Protein AF-A0A450VXL6-F1 (afdb_monomer_lite)

Organism: NCBI:txid2126335

Foldseek 3Di:
DDDPPDPQDWDALPDDVVVVVDAWDKWKKFFQWFDQDKDAQQQFDFDPDFKDKDAQQAKAWEKEWEADPVGITGRRIIATGHMIGTRHITMDGFQKFKFFPRDTPFTFRGWGCPPPPNYIYGYGYDNDDGGNVRVVNDGGGMMMIHHDDD

Secondary structure (DSSP, 8-state):
---------EEP----TTGGG-----EEEEEEEE---EETT----B-S-SEEEE-TT-EEEEEEEEE-TTS-EEEEEEEEEEEEEESS-EEEETTPEEEETTEEEEEEEEEE-TTTTT--EEEEEESS---TGGGTPPTT-EEEEEPPP-

Sequence (150 aa):
MASEICPEKQYSLANTNYIATMTFARIDARFVAVMAHETPGRGMIPSPYHTRCIQAGEIHELAYVKGNTDGTVNLNDVWYLGFVEFLQGGVLAKGTRLGFQGRTMGTLVAFDETHAPNHLNILISTLEPKTGRKLDINIGALCTFFYPSN

Structure (mmCIF, N/CA/C/O backbone):
data_AF-A0A450VXL6-F1
#
_ent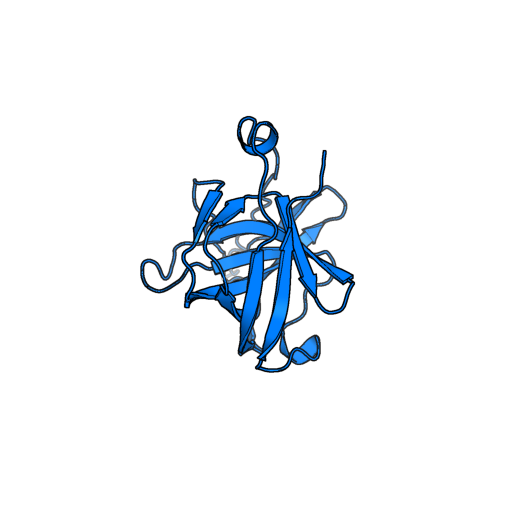ry.id   AF-A0A450VXL6-F1
#
loop_
_atom_site.group_PDB
_atom_site.id
_atom_site.type_symbol
_atom_site.label_atom_id
_atom_site.label_alt_id
_atom_site.label_comp_id
_atom_site.label_asym_id
_atom_site.label_entity_id
_atom_site.label_seq_id
_atom_site.pdbx_PDB_ins_code
_atom_site.Cartn_x
_atom_site.Cartn_y
_atom_site.Cartn_z
_atom_site.occupancy
_atom_site.B_iso_or_equiv
_atom_site.auth_seq_id
_atom_site.auth_comp_id
_atom_site.auth_asym_id
_atom_site.auth_atom_id
_atom_site.pdbx_PDB_model_num
ATOM 1 N N . MET A 1 1 ? 18.504 -6.729 -33.355 1.00 39.78 1 MET A N 1
ATOM 2 C CA . MET A 1 1 ? 17.573 -5.593 -33.211 1.00 39.78 1 MET A CA 1
ATOM 3 C C . MET A 1 1 ? 17.503 -5.270 -31.736 1.00 39.78 1 MET A C 1
ATOM 5 O O . MET A 1 1 ? 17.202 -6.165 -30.958 1.00 39.78 1 MET A O 1
ATOM 9 N N . ALA A 1 2 ? 17.947 -4.073 -31.359 1.00 35.50 2 ALA A N 1
ATOM 10 C CA . ALA A 1 2 ? 18.006 -3.638 -29.971 1.00 35.50 2 ALA A CA 1
ATOM 11 C C . ALA A 1 2 ? 16.580 -3.487 -29.426 1.00 35.50 2 ALA A C 1
ATOM 13 O O . ALA A 1 2 ? 15.744 -2.857 -30.066 1.00 35.50 2 ALA A O 1
ATOM 14 N N . SER A 1 3 ? 16.309 -4.106 -28.279 1.00 38.44 3 SER A N 1
ATOM 15 C CA . SER A 1 3 ? 15.091 -3.892 -27.504 1.00 38.44 3 SER A CA 1
ATOM 16 C C . SER A 1 3 ? 15.035 -2.428 -27.080 1.00 38.44 3 SER A C 1
ATOM 18 O O . SER A 1 3 ? 15.926 -1.967 -26.363 1.00 38.44 3 SER A O 1
ATOM 20 N N . GLU A 1 4 ? 14.015 -1.700 -27.527 1.00 37.75 4 GLU A N 1
ATOM 21 C CA . GLU A 1 4 ? 13.706 -0.366 -27.024 1.00 37.75 4 GLU A CA 1
ATOM 22 C C . GLU A 1 4 ? 13.452 -0.464 -25.517 1.00 37.75 4 GLU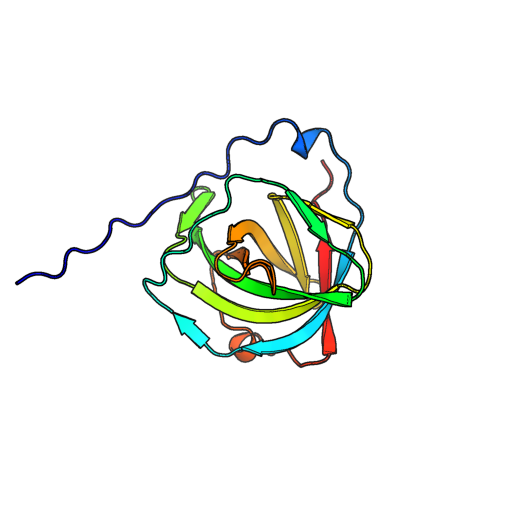 A C 1
ATOM 24 O O . GLU A 1 4 ? 12.443 -1.000 -25.059 1.00 37.75 4 GLU A O 1
ATOM 29 N N . ILE A 1 5 ? 14.422 0.005 -24.735 1.00 39.81 5 ILE A N 1
ATOM 30 C CA . ILE A 1 5 ? 14.276 0.201 -23.299 1.00 39.81 5 ILE A CA 1
ATOM 31 C C . ILE A 1 5 ? 13.228 1.302 -23.146 1.00 39.81 5 ILE A C 1
ATOM 33 O O . ILE A 1 5 ? 13.474 2.454 -23.504 1.00 39.81 5 ILE A O 1
ATOM 37 N N . CYS A 1 6 ? 12.038 0.935 -22.669 1.00 38.66 6 CYS A N 1
ATOM 38 C CA . CYS A 1 6 ? 10.996 1.898 -22.341 1.00 38.66 6 CYS A CA 1
ATOM 39 C C . CYS A 1 6 ? 11.576 2.866 -21.290 1.00 38.66 6 CYS A C 1
ATOM 41 O O . CYS A 1 6 ? 12.062 2.386 -20.262 1.00 38.66 6 CYS A O 1
ATOM 43 N N . PRO A 1 7 ? 11.604 4.189 -21.534 1.00 45.28 7 PRO A N 1
ATOM 44 C CA . PRO A 1 7 ? 12.196 5.130 -20.592 1.00 45.28 7 PRO A CA 1
ATOM 45 C C . PRO A 1 7 ? 11.499 5.002 -19.234 1.00 45.28 7 PRO A C 1
ATOM 47 O O . PRO A 1 7 ? 10.269 4.935 -19.174 1.00 45.28 7 PRO A O 1
ATOM 50 N N . GLU A 1 8 ? 12.283 4.938 -18.151 1.00 48.75 8 GLU A N 1
ATOM 51 C CA . GLU A 1 8 ? 11.759 4.871 -16.786 1.00 48.75 8 GLU A CA 1
ATOM 52 C C . GLU A 1 8 ? 10.770 6.023 -16.563 1.00 48.75 8 GLU A C 1
ATOM 54 O O . GLU A 1 8 ? 11.144 7.196 -16.528 1.00 48.75 8 GLU A O 1
ATOM 59 N N . LYS A 1 9 ? 9.479 5.699 -16.440 1.00 50.97 9 LYS A N 1
ATOM 60 C CA . LYS A 1 9 ? 8.450 6.694 -16.136 1.00 50.97 9 LYS A CA 1
ATOM 61 C C . LYS A 1 9 ? 8.626 7.142 -14.686 1.00 50.97 9 LYS A C 1
ATOM 63 O O . LYS A 1 9 ? 8.193 6.448 -13.767 1.00 50.97 9 LYS A O 1
ATOM 68 N N . GLN A 1 10 ? 9.258 8.296 -14.494 1.00 54.81 10 GLN A N 1
ATOM 69 C CA . GLN A 1 10 ? 9.337 8.977 -13.204 1.00 54.81 10 GLN A CA 1
ATOM 70 C C . GLN A 1 10 ? 8.016 9.700 -12.924 1.00 54.81 10 GLN A C 1
ATOM 72 O O . GLN A 1 10 ? 7.593 10.568 -13.688 1.00 54.81 10 GLN A O 1
ATOM 77 N N . TYR A 1 11 ? 7.345 9.331 -11.832 1.00 57.66 11 TYR A N 1
ATOM 78 C CA . TYR A 1 11 ? 6.095 9.960 -11.407 1.00 57.66 11 TYR A CA 1
ATOM 79 C C . TYR A 1 11 ? 6.357 10.970 -10.284 1.00 57.66 11 TYR A C 1
ATOM 81 O O . TYR A 1 11 ? 6.968 10.630 -9.269 1.00 57.66 11 TYR A O 1
ATOM 89 N N . SER A 1 12 ? 5.892 12.210 -10.464 1.00 54.31 12 SER A N 1
ATOM 90 C CA . SER A 1 12 ? 5.946 13.252 -9.433 1.00 54.31 12 SER A CA 1
ATOM 91 C C . SER A 1 12 ? 4.750 13.136 -8.488 1.00 54.31 12 SER A C 1
ATOM 93 O O . SER A 1 12 ? 3.607 13.005 -8.924 1.00 54.31 12 SER A O 1
ATOM 95 N N . LEU A 1 13 ? 5.007 13.230 -7.183 1.00 55.56 13 LEU A N 1
ATOM 96 C CA . LEU A 1 13 ? 3.975 13.266 -6.139 1.00 55.56 13 LEU A CA 1
ATOM 97 C C . LEU A 1 13 ? 3.291 14.645 -6.024 1.00 55.56 13 LEU A C 1
ATOM 99 O O . LEU A 1 13 ? 2.308 14.792 -5.294 1.00 55.56 13 LEU A O 1
ATOM 103 N N . ALA A 1 14 ? 3.802 15.663 -6.723 1.00 50.88 14 ALA A N 1
ATOM 104 C CA . ALA A 1 14 ? 3.381 17.050 -6.571 1.00 50.88 14 ALA A CA 1
ATOM 105 C C . ALA A 1 14 ? 2.146 17.381 -7.425 1.00 50.88 14 ALA A C 1
ATOM 107 O O . ALA A 1 14 ? 2.262 17.700 -8.605 1.00 50.88 14 ALA A O 1
ATOM 108 N N . ASN A 1 15 ? 0.966 17.283 -6.805 1.00 55.69 15 ASN A N 1
ATOM 109 C CA . ASN A 1 15 ? -0.154 18.239 -6.875 1.00 55.69 15 ASN A CA 1
ATOM 110 C C . ASN A 1 15 ? -1.448 17.541 -6.456 1.00 55.69 15 ASN A C 1
ATOM 112 O O . ASN A 1 15 ? -2.129 16.926 -7.273 1.00 55.69 15 ASN A O 1
ATOM 116 N N . THR A 1 16 ? -1.818 17.673 -5.180 1.00 60.12 16 THR A N 1
ATOM 117 C CA . THR A 1 16 ? -3.190 17.371 -4.759 1.00 60.12 16 THR A CA 1
ATOM 118 C C . THR A 1 16 ? -3.647 18.330 -3.661 1.00 60.12 16 THR A C 1
ATOM 120 O O . THR A 1 16 ? -3.808 17.947 -2.506 1.00 60.12 16 THR A O 1
ATOM 123 N N . ASN A 1 17 ? -3.844 19.604 -4.020 1.00 69.88 17 ASN A N 1
ATOM 124 C CA . ASN A 1 17 ? -4.176 20.677 -3.068 1.00 69.88 17 ASN A CA 1
ATOM 125 C C . ASN A 1 17 ? -5.405 20.376 -2.192 1.00 69.88 17 ASN A C 1
ATOM 127 O O . ASN A 1 17 ? -5.482 20.879 -1.078 1.00 69.88 17 ASN A O 1
ATOM 131 N N . TYR A 1 18 ? -6.335 19.531 -2.653 1.00 83.94 18 TYR A N 1
ATOM 132 C CA . TYR A 1 18 ? -7.509 19.155 -1.862 1.00 83.94 18 TYR A CA 1
ATOM 133 C C . TYR A 1 18 ? -7.247 18.039 -0.839 1.00 83.94 18 TYR A C 1
ATOM 135 O O . TYR A 1 18 ? -7.964 17.959 0.150 1.00 83.94 18 TYR A O 1
ATOM 143 N N . ILE A 1 19 ? -6.236 17.176 -1.019 1.00 90.19 19 ILE A N 1
ATOM 144 C CA . ILE A 1 19 ? -5.931 16.139 -0.013 1.00 90.19 19 ILE A CA 1
ATOM 145 C C . ILE A 1 19 ? -5.457 16.804 1.283 1.00 90.19 19 ILE A C 1
ATOM 147 O O . ILE A 1 19 ? -5.848 16.383 2.366 1.00 90.19 19 ILE A O 1
ATOM 151 N N . ALA A 1 20 ? -4.678 17.885 1.177 1.00 86.44 20 ALA A N 1
ATOM 152 C CA . ALA A 1 20 ? -4.190 18.642 2.329 1.00 86.44 20 ALA A CA 1
ATOM 153 C C . ALA A 1 20 ? -5.313 19.298 3.158 1.00 86.44 20 ALA A C 1
ATOM 155 O O . ALA A 1 20 ? -5.089 19.644 4.315 1.00 86.44 20 ALA A O 1
ATOM 156 N N . THR A 1 21 ? -6.514 19.459 2.587 1.00 89.12 21 THR A N 1
ATOM 157 C CA . THR A 1 21 ? -7.695 19.996 3.281 1.00 89.12 21 THR A CA 1
ATOM 158 C C . THR A 1 21 ? -8.588 18.903 3.877 1.00 89.12 21 THR A C 1
ATOM 160 O O . THR A 1 21 ? -9.679 19.204 4.356 1.00 89.12 21 THR A O 1
ATOM 163 N N . MET A 1 22 ? -8.177 17.633 3.813 1.00 91.00 22 MET A N 1
ATOM 164 C CA . MET A 1 22 ? -8.934 16.488 4.317 1.00 91.00 22 MET A CA 1
ATOM 165 C C . MET A 1 22 ? -8.271 15.893 5.559 1.00 91.00 22 MET A C 1
ATOM 167 O O . MET A 1 22 ? -7.049 15.835 5.669 1.00 91.00 22 MET A O 1
ATOM 171 N N . THR A 1 23 ? -9.098 15.366 6.460 1.00 91.94 23 THR A N 1
ATOM 172 C CA . THR A 1 23 ? -8.653 14.513 7.566 1.00 91.94 23 THR A CA 1
ATOM 173 C C . THR A 1 23 ? -9.091 13.086 7.281 1.00 91.94 23 THR A C 1
ATOM 175 O O . THR A 1 23 ? -10.242 12.848 6.912 1.00 91.94 23 THR A O 1
ATOM 178 N N . PHE A 1 24 ? -8.184 12.132 7.466 1.00 94.94 24 PHE A N 1
ATOM 179 C CA . PHE A 1 24 ? -8.431 10.723 7.176 1.00 94.94 24 PHE A CA 1
ATOM 180 C C . PHE A 1 24 ? -8.459 9.912 8.465 1.00 94.94 24 PHE A C 1
ATOM 182 O O . PHE A 1 24 ? -7.599 10.072 9.334 1.00 94.94 24 PHE A O 1
ATOM 189 N N . ALA A 1 25 ? -9.431 9.010 8.576 1.00 95.56 25 ALA A N 1
ATOM 190 C CA . ALA A 1 25 ? -9.412 8.001 9.621 1.00 95.56 25 ALA A CA 1
ATOM 191 C C . ALA A 1 25 ? -8.256 7.017 9.385 1.00 95.56 25 ALA A C 1
ATOM 193 O O . ALA A 1 25 ? -7.881 6.725 8.247 1.00 95.56 25 ALA A O 1
ATOM 194 N N . ARG A 1 26 ? -7.719 6.467 10.475 1.00 97.31 26 ARG A N 1
ATOM 195 C CA . ARG A 1 26 ? -6.890 5.260 10.419 1.00 97.31 26 ARG A CA 1
ATOM 196 C C . ARG A 1 26 ? -7.759 4.102 9.914 1.00 97.31 26 ARG A C 1
ATOM 198 O O . ARG A 1 26 ? -8.917 4.008 10.311 1.00 97.31 26 ARG A O 1
ATOM 205 N N . ILE A 1 27 ? -7.216 3.249 9.048 1.00 98.31 27 ILE A N 1
ATOM 206 C CA . ILE A 1 27 ? -7.930 2.121 8.433 1.00 98.31 27 ILE A CA 1
ATOM 207 C C . ILE A 1 27 ? -7.120 0.847 8.648 1.00 98.31 27 ILE A C 1
ATOM 209 O O . ILE A 1 27 ? -6.002 0.737 8.146 1.00 98.31 27 ILE A O 1
ATOM 213 N N . ASP A 1 28 ? -7.690 -0.121 9.359 1.00 98.56 28 ASP A N 1
ATOM 214 C CA . ASP A 1 28 ? -7.072 -1.430 9.545 1.00 98.56 28 ASP A CA 1
ATOM 215 C C . ASP A 1 28 ? -7.475 -2.410 8.437 1.00 98.56 28 ASP A C 1
ATOM 217 O O . ASP A 1 28 ? -8.600 -2.402 7.928 1.00 98.56 28 ASP A O 1
ATOM 221 N N . ALA A 1 29 ? -6.525 -3.259 8.060 1.00 98.81 29 ALA A N 1
ATOM 222 C CA . ALA A 1 29 ? -6.686 -4.290 7.051 1.00 98.81 29 ALA A CA 1
ATOM 223 C C . ALA A 1 29 ? -5.916 -5.555 7.451 1.00 98.81 29 ALA A C 1
ATOM 225 O O . ALA A 1 29 ? -5.068 -5.548 8.350 1.00 98.81 29 ALA A O 1
ATOM 226 N N . ARG A 1 30 ? -6.212 -6.664 6.777 1.00 98.81 30 ARG A N 1
ATOM 227 C CA . ARG A 1 30 ? -5.602 -7.966 7.048 1.00 98.81 30 ARG A CA 1
ATOM 228 C C . ARG A 1 30 ? -5.166 -8.636 5.760 1.00 98.81 30 ARG A C 1
ATOM 230 O O . ARG A 1 30 ? -5.957 -8.733 4.829 1.00 98.81 30 ARG A O 1
ATOM 237 N N . PHE A 1 31 ? -3.948 -9.169 5.724 1.00 98.81 31 PHE A N 1
ATOM 238 C CA . PHE A 1 31 ? -3.486 -9.966 4.587 1.00 98.81 31 PHE A CA 1
ATOM 239 C C . PHE A 1 31 ? -4.317 -11.247 4.438 1.00 98.81 31 PHE A C 1
ATOM 241 O O . PHE A 1 31 ? -4.347 -12.082 5.341 1.00 98.81 31 PHE A O 1
ATOM 248 N N . VAL A 1 32 ? -4.964 -11.414 3.286 1.00 98.81 32 VAL A N 1
ATOM 249 C CA . VAL A 1 32 ? -5.737 -12.612 2.905 1.00 98.81 32 VAL A CA 1
ATOM 250 C C . VAL A 1 32 ? -5.007 -13.471 1.873 1.00 98.81 32 VAL A C 1
ATOM 252 O O . VAL A 1 32 ? -5.282 -14.660 1.748 1.00 98.81 32 VAL A O 1
ATOM 255 N N . ALA A 1 33 ? -4.008 -12.901 1.200 1.00 98.75 33 ALA A N 1
ATOM 256 C CA . ALA A 1 33 ? -3.014 -13.631 0.427 1.00 98.75 33 ALA A CA 1
ATOM 257 C C . ALA A 1 33 ? -1.658 -12.934 0.562 1.00 98.75 33 ALA A C 1
ATOM 259 O O . ALA A 1 33 ? -1.601 -11.711 0.672 1.00 98.75 33 ALA A O 1
ATOM 260 N N . VAL A 1 34 ? -0.568 -13.700 0.526 1.00 98.69 34 VAL A N 1
ATOM 261 C CA . VAL A 1 34 ? 0.803 -13.172 0.546 1.00 98.69 34 VAL A CA 1
ATOM 262 C C . VAL A 1 34 ? 1.524 -13.641 -0.705 1.00 98.69 34 VAL A C 1
ATOM 264 O O . VAL A 1 34 ? 1.484 -14.823 -1.046 1.00 98.69 34 VAL A O 1
ATOM 267 N N . MET A 1 35 ? 2.190 -12.717 -1.390 1.00 98.50 35 MET A N 1
ATOM 268 C CA . MET A 1 35 ? 2.823 -12.979 -2.677 1.00 98.50 35 MET A CA 1
ATOM 269 C C . MET A 1 35 ? 4.348 -12.969 -2.573 1.00 98.50 35 MET A C 1
ATOM 271 O O . MET A 1 35 ? 4.957 -12.307 -1.732 1.00 98.50 35 MET A O 1
ATOM 275 N N . ALA A 1 36 ? 4.975 -13.751 -3.449 1.00 97.06 36 ALA A N 1
ATOM 276 C CA . ALA A 1 36 ? 6.427 -13.833 -3.606 1.00 97.06 36 ALA A CA 1
ATOM 277 C C . ALA A 1 36 ? 6.879 -13.390 -5.008 1.00 97.06 36 ALA A C 1
ATOM 279 O O . ALA A 1 36 ? 8.028 -13.618 -5.378 1.00 97.06 36 ALA A O 1
ATOM 280 N N . HIS A 1 37 ? 5.970 -12.795 -5.783 1.00 95.38 37 HIS A N 1
ATOM 281 C CA . HIS A 1 37 ? 6.188 -12.431 -7.175 1.00 95.38 37 HIS A CA 1
ATOM 282 C C . HIS A 1 37 ? 6.735 -11.006 -7.298 1.00 95.38 37 HIS A C 1
ATOM 284 O O . HIS A 1 37 ? 6.331 -10.108 -6.559 1.00 95.38 37 HIS A O 1
ATOM 290 N N . GLU A 1 38 ? 7.637 -10.806 -8.249 1.00 96.44 38 GLU A N 1
ATOM 291 C CA . GLU A 1 38 ? 8.105 -9.503 -8.709 1.00 96.44 38 GLU A CA 1
ATOM 292 C C . GLU A 1 38 ? 8.064 -9.508 -10.239 1.00 96.44 38 GLU A C 1
ATOM 294 O O . GLU A 1 38 ? 8.312 -10.539 -10.868 1.00 96.44 38 GLU A O 1
ATOM 299 N N . THR A 1 39 ? 7.705 -8.376 -10.833 1.00 95.88 39 THR A N 1
ATOM 300 C CA . THR A 1 39 ? 7.586 -8.230 -12.285 1.00 95.88 39 THR A CA 1
ATOM 301 C C . THR A 1 39 ? 8.339 -6.976 -12.719 1.00 95.88 39 THR A C 1
ATOM 303 O O . THR A 1 39 ? 7.780 -5.876 -12.675 1.00 95.88 39 THR A O 1
ATOM 306 N N . PRO A 1 40 ? 9.610 -7.116 -13.127 1.00 94.69 40 PRO A N 1
ATOM 307 C CA . PRO A 1 40 ? 10.331 -6.038 -13.788 1.00 94.69 40 PRO A CA 1
ATOM 308 C C . PRO A 1 40 ? 9.625 -5.641 -15.091 1.00 94.69 40 PRO A C 1
ATOM 310 O O . PRO A 1 40 ? 9.105 -6.505 -15.799 1.00 94.69 40 PRO A O 1
ATOM 313 N N . GLY A 1 41 ? 9.591 -4.351 -15.416 1.00 92.31 41 GLY A N 1
ATOM 314 C CA . GLY A 1 41 ? 8.984 -3.855 -16.655 1.00 92.31 41 GLY A CA 1
ATOM 315 C C . GLY A 1 41 ? 7.463 -4.024 -16.755 1.00 92.31 41 GLY A C 1
ATOM 316 O O . GLY A 1 41 ? 6.917 -3.961 -17.855 1.00 92.31 41 GLY A O 1
ATOM 317 N N . ARG A 1 42 ? 6.763 -4.251 -15.634 1.00 92.00 42 ARG A N 1
ATOM 318 C CA . ARG A 1 42 ? 5.296 -4.375 -15.594 1.00 92.00 42 ARG A CA 1
ATOM 319 C C . ARG A 1 42 ? 4.589 -3.119 -16.095 1.00 92.00 42 ARG A C 1
ATOM 321 O O . ARG A 1 42 ? 3.500 -3.244 -16.659 1.00 92.00 42 ARG A O 1
ATOM 328 N N . GLY A 1 43 ? 5.171 -1.944 -15.856 1.00 91.12 43 GLY A N 1
ATOM 329 C CA . GLY A 1 43 ? 4.652 -0.664 -16.332 1.00 91.12 43 GLY A CA 1
ATOM 330 C C . GLY A 1 43 ? 3.268 -0.341 -15.772 1.00 91.12 43 GLY A C 1
ATOM 331 O O . GLY A 1 43 ? 2.294 -0.334 -16.525 1.00 91.12 43 GLY A O 1
ATOM 332 N N . MET A 1 44 ? 3.168 -0.075 -14.466 1.00 92.81 44 MET A N 1
ATOM 333 C CA . MET A 1 44 ? 1.896 0.303 -13.840 1.00 92.81 44 MET A CA 1
ATOM 334 C C . MET A 1 44 ? 1.344 1.602 -14.435 1.00 92.81 44 MET A C 1
ATOM 336 O O . MET A 1 44 ? 2.096 2.544 -14.712 1.00 92.81 44 MET A O 1
ATOM 340 N N . ILE A 1 45 ? 0.021 1.662 -14.615 1.00 93.38 45 ILE A N 1
ATOM 341 C CA . ILE A 1 45 ? -0.667 2.819 -15.187 1.00 93.38 45 ILE A CA 1
ATOM 342 C C . ILE A 1 45 ? -1.405 3.526 -14.047 1.00 93.38 45 ILE A C 1
ATOM 344 O O . ILE A 1 45 ? -2.480 3.086 -13.634 1.00 93.38 45 ILE A O 1
ATOM 348 N N . PRO A 1 46 ? -0.843 4.619 -13.501 1.00 93.69 46 PRO A N 1
ATOM 349 C CA . PRO A 1 46 ? -1.463 5.296 -12.379 1.00 93.69 46 PRO A CA 1
ATOM 350 C C . PRO A 1 46 ? -2.807 5.885 -12.806 1.00 93.69 46 PRO A C 1
ATOM 352 O O . PRO A 1 46 ? -2.902 6.646 -13.770 1.00 93.69 46 PRO A O 1
ATOM 355 N N . SER A 1 47 ? -3.836 5.561 -12.037 1.00 93.62 47 SER A N 1
ATOM 356 C CA . SER A 1 47 ? -5.155 6.166 -12.115 1.00 93.62 47 SER A CA 1
ATOM 357 C C . SER A 1 47 ? -5.063 7.700 -12.039 1.00 93.62 47 SER A C 1
ATOM 359 O O . SER A 1 47 ? -4.247 8.230 -11.268 1.00 93.62 47 SER A O 1
ATOM 361 N N . PRO A 1 48 ? -5.914 8.442 -12.780 1.00 90.75 48 PRO A N 1
ATOM 362 C CA . PRO A 1 48 ? -5.932 9.907 -12.733 1.00 90.75 48 PRO A CA 1
ATOM 363 C C . PRO A 1 48 ? -6.424 10.454 -11.388 1.00 90.75 48 PRO A C 1
ATOM 365 O O . PRO A 1 48 ? -6.270 11.635 -11.088 1.00 90.75 48 PRO A O 1
ATOM 368 N N . TYR A 1 49 ? -7.031 9.608 -10.566 1.00 91.31 49 TYR A N 1
ATOM 369 C CA . TYR A 1 49 ? -7.618 10.004 -9.303 1.00 91.31 49 TYR A CA 1
ATOM 370 C C . TYR A 1 49 ? -6.634 9.807 -8.140 1.00 91.31 49 TYR A C 1
ATOM 372 O O . TYR A 1 49 ? -5.831 8.873 -8.111 1.00 91.31 49 TYR A O 1
ATOM 380 N N . HIS A 1 50 ? -6.720 10.684 -7.141 1.00 93.38 50 HIS A N 1
ATOM 381 C CA . HIS A 1 50 ? -5.774 10.709 -6.021 1.00 93.38 50 HIS A CA 1
ATOM 382 C C . HIS A 1 50 ? -6.339 10.118 -4.724 1.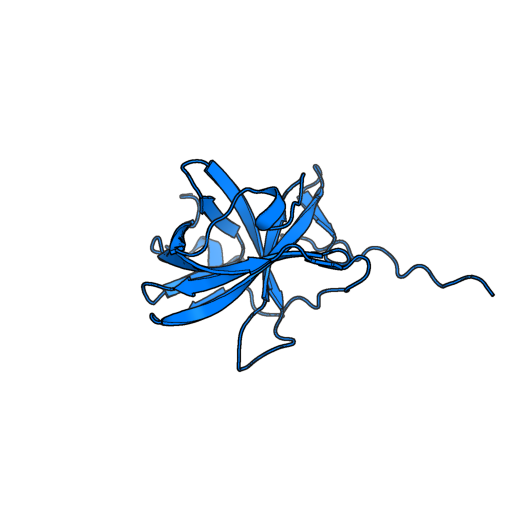00 93.38 50 HIS A C 1
ATOM 384 O O . HIS A 1 50 ? -5.589 9.928 -3.767 1.00 93.38 50 HIS A O 1
ATOM 390 N N . THR A 1 51 ? -7.635 9.807 -4.697 1.00 95.50 51 THR A N 1
ATOM 391 C CA . THR A 1 51 ? -8.319 9.171 -3.570 1.00 95.50 51 THR A CA 1
ATOM 392 C C . THR A 1 51 ? -9.221 8.036 -4.040 1.00 95.50 51 THR A C 1
ATOM 394 O O . THR A 1 51 ? -9.699 8.034 -5.178 1.00 95.50 51 THR A O 1
ATOM 397 N N . ARG A 1 52 ? -9.467 7.061 -3.164 1.00 97.12 52 ARG A N 1
ATOM 398 C CA . ARG A 1 52 ? -10.412 5.960 -3.376 1.00 97.12 52 ARG A CA 1
ATOM 399 C C . ARG A 1 52 ? -11.193 5.695 -2.104 1.00 97.12 52 ARG A C 1
ATOM 401 O O . ARG A 1 52 ? -10.592 5.551 -1.041 1.00 97.12 52 ARG A O 1
ATOM 408 N N . CYS A 1 53 ? -12.515 5.629 -2.223 1.00 97.38 53 CYS A N 1
ATOM 409 C CA . CYS A 1 53 ? -13.325 5.021 -1.179 1.00 97.38 53 CYS A CA 1
ATOM 410 C C . CYS A 1 53 ? -13.053 3.518 -1.162 1.00 97.38 53 CYS A C 1
ATOM 412 O O . CYS A 1 53 ? -12.861 2.920 -2.218 1.00 97.38 53 CYS A O 1
ATOM 414 N N . ILE A 1 54 ? -13.064 2.953 0.034 1.00 97.25 54 ILE A N 1
ATOM 415 C CA . ILE A 1 54 ? -13.045 1.516 0.277 1.00 97.25 54 ILE A CA 1
ATOM 416 C C . ILE A 1 54 ? -14.220 1.158 1.188 1.00 97.25 54 ILE A C 1
ATOM 418 O O . ILE A 1 54 ? -14.635 1.963 2.034 1.00 97.25 54 ILE A O 1
ATOM 422 N N . GLN A 1 55 ? -14.746 -0.048 1.040 1.00 98.00 55 GLN A N 1
ATOM 423 C CA . GLN A 1 55 ? -15.761 -0.614 1.922 1.00 98.00 55 GLN A CA 1
ATOM 424 C C . GLN A 1 55 ? -15.149 -1.665 2.851 1.00 98.00 55 GLN A C 1
ATOM 426 O O . GLN A 1 55 ? -14.125 -2.279 2.552 1.00 98.00 55 GLN A O 1
ATOM 431 N N . ALA A 1 56 ? -15.793 -1.890 3.997 1.00 98.25 56 ALA A N 1
ATOM 432 C CA . ALA A 1 56 ? -15.441 -3.022 4.845 1.00 98.25 56 ALA A CA 1
ATOM 433 C C . ALA A 1 56 ? -15.697 -4.333 4.082 1.00 98.25 56 ALA A C 1
ATOM 435 O O . ALA A 1 56 ? -16.759 -4.500 3.483 1.00 98.25 56 ALA A O 1
ATOM 436 N N . GLY A 1 57 ? -14.734 -5.250 4.116 1.00 98.44 57 GLY A N 1
ATOM 437 C CA . GLY A 1 57 ? -14.766 -6.525 3.402 1.00 98.44 57 GLY A CA 1
ATOM 438 C C . GLY A 1 57 ? -14.251 -6.472 1.959 1.00 98.44 57 GLY A C 1
ATOM 439 O O . GLY A 1 57 ? -14.086 -7.529 1.353 1.00 98.44 57 GLY A O 1
ATOM 440 N N . GLU A 1 58 ? -13.959 -5.291 1.396 1.00 98.38 58 GLU A N 1
ATOM 441 C CA . GLU A 1 58 ? -13.304 -5.210 0.085 1.00 98.38 58 GLU A CA 1
ATOM 442 C C . GLU A 1 58 ? -11.870 -5.740 0.157 1.00 98.38 58 GLU A C 1
ATOM 444 O O . GLU A 1 58 ? -11.148 -5.515 1.135 1.00 98.38 58 GLU A O 1
ATOM 449 N N . ILE A 1 59 ? -11.457 -6.438 -0.904 1.00 98.81 59 ILE A N 1
ATOM 450 C CA . ILE A 1 59 ? -10.127 -7.030 -1.032 1.00 98.81 59 ILE A CA 1
ATOM 451 C C . ILE A 1 59 ? -9.369 -6.321 -2.153 1.00 98.81 59 ILE A C 1
ATOM 453 O O . ILE A 1 59 ? -9.836 -6.266 -3.292 1.00 98.81 59 ILE A O 1
ATOM 457 N N . HIS A 1 60 ? -8.180 -5.802 -1.847 1.00 98.81 60 HIS A N 1
ATOM 458 C CA . HIS A 1 60 ? -7.316 -5.137 -2.826 1.00 98.81 60 HIS A CA 1
ATOM 459 C C . HIS A 1 60 ? -5.870 -5.620 -2.767 1.00 98.81 60 HIS A C 1
ATOM 461 O O . HIS A 1 60 ? -5.409 -6.143 -1.752 1.00 98.81 60 HIS A O 1
ATOM 467 N N . GLU A 1 61 ? -5.155 -5.445 -3.875 1.00 98.75 61 GLU A N 1
ATOM 468 C CA . GLU A 1 61 ? -3.778 -5.896 -4.041 1.00 98.75 61 GLU A CA 1
ATOM 469 C C . GLU A 1 61 ? -2.807 -4.797 -3.613 1.00 98.75 61 GLU A C 1
ATOM 471 O O . GLU A 1 61 ? -2.893 -3.655 -4.064 1.00 98.75 61 GLU A O 1
ATOM 476 N N . LEU A 1 62 ? -1.871 -5.137 -2.729 1.00 98.75 62 LEU A N 1
ATOM 477 C CA . LEU A 1 62 ? -0.781 -4.261 -2.327 1.00 98.75 62 LEU A CA 1
ATOM 478 C C . LEU A 1 62 ? 0.475 -4.625 -3.102 1.00 98.75 62 LEU A C 1
ATOM 480 O O . LEU A 1 62 ? 0.946 -5.768 -3.066 1.00 98.75 62 LEU A O 1
ATOM 484 N N . ALA A 1 63 ? 1.067 -3.620 -3.733 1.00 98.44 63 ALA A N 1
ATOM 485 C CA . ALA A 1 63 ? 2.297 -3.779 -4.483 1.00 98.44 63 ALA A CA 1
ATOM 486 C C . ALA A 1 63 ? 3.262 -2.637 -4.185 1.00 98.44 63 ALA A C 1
ATOM 488 O O . ALA A 1 63 ? 2.865 -1.476 -4.071 1.00 98.44 63 ALA A O 1
ATOM 489 N N . TYR A 1 64 ? 4.543 -2.968 -4.068 1.00 98.50 64 TYR A N 1
ATOM 490 C CA . TYR A 1 64 ? 5.591 -1.974 -4.020 1.00 98.50 64 TYR A CA 1
ATOM 491 C C . TYR A 1 64 ? 6.029 -1.541 -5.401 1.00 98.50 64 TYR A C 1
ATOM 493 O O . TYR A 1 64 ? 6.152 -2.348 -6.320 1.00 98.50 64 TYR A O 1
ATOM 501 N N . VAL A 1 65 ? 6.374 -0.264 -5.457 1.00 97.62 65 VAL A N 1
ATOM 502 C CA . VAL A 1 65 ? 7.121 0.395 -6.521 1.00 97.62 65 VAL A CA 1
ATOM 503 C C . VAL A 1 65 ? 8.341 1.070 -5.898 1.00 97.62 65 VAL A C 1
ATOM 505 O O . VAL A 1 65 ? 8.330 1.428 -4.714 1.00 97.62 65 VAL A O 1
ATOM 508 N N . LYS A 1 66 ? 9.420 1.217 -6.666 1.00 96.62 66 LYS A N 1
ATOM 509 C CA . LYS A 1 66 ? 10.675 1.743 -6.124 1.00 96.62 66 LYS A CA 1
ATOM 510 C C . LYS A 1 66 ? 10.651 3.270 -6.087 1.00 96.62 66 LYS A C 1
ATOM 512 O O . LYS A 1 66 ? 10.528 3.922 -7.121 1.00 96.62 66 LYS A O 1
ATOM 517 N N . GLY A 1 67 ? 10.788 3.832 -4.892 1.00 93.44 67 GLY A N 1
ATOM 518 C CA . GLY A 1 67 ? 11.046 5.253 -4.691 1.00 93.44 67 GLY A CA 1
ATOM 519 C C . GLY A 1 67 ? 12.531 5.585 -4.819 1.00 93.44 67 GLY A C 1
ATOM 520 O O . GLY A 1 67 ? 13.391 4.732 -4.594 1.00 93.44 67 GLY A O 1
ATOM 521 N N . ASN A 1 68 ? 12.821 6.844 -5.126 1.00 91.25 68 ASN A N 1
ATOM 522 C CA . ASN A 1 68 ? 14.163 7.411 -5.157 1.00 91.25 68 ASN A CA 1
ATOM 523 C C . ASN A 1 68 ? 14.331 8.452 -4.041 1.00 91.25 68 ASN A C 1
ATOM 525 O O . ASN A 1 68 ? 13.361 9.002 -3.516 1.00 91.25 68 ASN A O 1
ATOM 529 N N . THR A 1 69 ? 15.579 8.739 -3.671 1.00 88.12 69 THR A N 1
ATOM 530 C CA . THR A 1 69 ? 15.908 9.717 -2.619 1.00 88.12 69 THR A CA 1
ATOM 531 C C . THR A 1 69 ? 15.550 11.156 -2.992 1.00 88.12 69 THR A C 1
ATOM 533 O O . THR A 1 69 ? 15.404 11.990 -2.103 1.00 88.12 69 THR A O 1
ATOM 536 N N . ASP A 1 70 ? 15.370 11.444 -4.281 1.00 85.69 70 ASP A N 1
ATOM 537 C CA . ASP A 1 70 ? 14.911 12.734 -4.806 1.00 85.69 70 ASP A CA 1
ATOM 538 C C . ASP A 1 70 ? 13.377 12.902 -4.778 1.00 85.69 70 ASP A C 1
ATOM 540 O O . ASP A 1 70 ? 12.854 13.931 -5.202 1.00 85.69 70 ASP A O 1
ATOM 544 N N . GLY A 1 71 ? 12.646 11.900 -4.273 1.00 82.81 71 GLY A N 1
ATOM 545 C CA . GLY A 1 71 ? 11.187 11.908 -4.179 1.00 82.81 71 GLY A CA 1
ATOM 546 C C . GLY A 1 71 ? 10.458 11.432 -5.438 1.00 82.81 71 GLY A C 1
ATOM 547 O O . GLY A 1 71 ? 9.227 11.358 -5.423 1.00 82.81 71 GLY A O 1
ATOM 548 N N . THR A 1 72 ? 11.173 11.074 -6.509 1.00 88.69 72 THR A N 1
ATOM 549 C CA . THR A 1 72 ? 10.571 10.427 -7.682 1.00 88.69 72 THR A CA 1
ATOM 550 C C . THR A 1 72 ? 10.252 8.957 -7.403 1.00 88.69 72 THR A C 1
ATOM 552 O O . THR A 1 72 ? 10.806 8.329 -6.496 1.00 88.69 72 THR A O 1
ATOM 555 N N . VAL A 1 73 ? 9.329 8.391 -8.181 1.00 92.44 73 VAL A N 1
ATOM 556 C CA . VAL A 1 73 ? 8.960 6.972 -8.092 1.00 92.44 73 VAL A CA 1
ATOM 557 C C . VAL A 1 73 ? 9.022 6.326 -9.469 1.00 92.44 73 VAL A C 1
ATOM 559 O O . VAL A 1 73 ? 8.471 6.865 -10.431 1.00 92.44 73 VAL A O 1
ATOM 562 N N . ASN A 1 74 ? 9.657 5.157 -9.542 1.00 92.62 74 ASN A N 1
ATOM 563 C CA . ASN A 1 74 ? 9.652 4.272 -10.700 1.00 92.62 74 ASN A CA 1
ATOM 564 C C . ASN A 1 74 ? 8.444 3.326 -10.600 1.00 92.62 74 ASN A C 1
ATOM 566 O O . ASN A 1 74 ? 8.396 2.459 -9.730 1.00 92.62 74 ASN A O 1
ATOM 570 N N . LEU A 1 75 ? 7.473 3.503 -11.500 1.00 93.88 75 LEU A N 1
ATOM 571 C CA . LEU A 1 75 ? 6.262 2.670 -11.592 1.00 93.88 75 LEU A CA 1
ATOM 572 C C . LEU A 1 75 ? 6.410 1.478 -12.556 1.00 93.88 75 LEU A C 1
ATOM 574 O O . LEU A 1 75 ? 5.434 0.782 -12.842 1.00 93.88 75 LEU A O 1
ATOM 578 N N . ASN A 1 76 ? 7.601 1.269 -13.114 1.00 94.62 76 ASN A N 1
ATOM 579 C CA . ASN A 1 76 ? 7.850 0.233 -14.105 1.00 94.62 76 ASN A CA 1
ATOM 580 C C . ASN A 1 76 ? 8.023 -1.142 -13.457 1.00 94.62 76 ASN A C 1
ATOM 582 O O . ASN A 1 76 ? 7.421 -2.110 -13.916 1.00 94.62 76 ASN A O 1
ATOM 586 N N . ASP A 1 77 ? 8.797 -1.212 -12.376 1.00 96.00 77 ASP A N 1
ATOM 587 C CA . ASP A 1 77 ? 9.077 -2.456 -11.662 1.00 96.00 77 ASP A CA 1
ATOM 588 C C . ASP A 1 77 ? 8.191 -2.595 -10.426 1.00 96.00 77 ASP A C 1
ATOM 590 O O . ASP A 1 77 ? 7.955 -1.629 -9.694 1.00 96.00 77 ASP A O 1
ATOM 594 N N . VAL A 1 78 ? 7.699 -3.813 -10.194 1.00 97.88 78 VAL A N 1
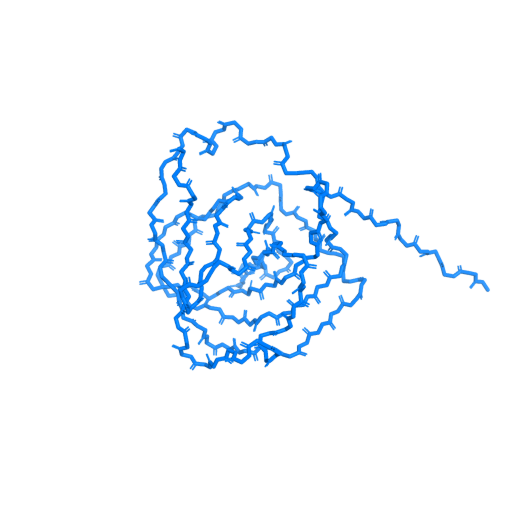ATOM 595 C CA . VAL A 1 78 ? 6.681 -4.074 -9.173 1.00 97.88 78 VAL A CA 1
ATOM 596 C C . VAL A 1 78 ? 7.044 -5.288 -8.329 1.00 97.88 78 VAL A C 1
ATOM 598 O O . VAL A 1 78 ? 7.385 -6.345 -8.860 1.00 97.88 78 VAL A O 1
ATOM 601 N N . TRP A 1 79 ? 6.896 -5.162 -7.010 1.00 98.50 79 TRP A N 1
ATOM 602 C CA . TRP A 1 79 ? 7.046 -6.259 -6.050 1.00 98.50 79 TRP A CA 1
ATOM 603 C C . TRP A 1 79 ? 5.736 -6.459 -5.302 1.00 98.50 79 TRP A C 1
ATOM 605 O O . TRP A 1 79 ? 5.304 -5.580 -4.562 1.00 98.50 79 TRP A O 1
ATOM 615 N N . TYR A 1 80 ? 5.098 -7.613 -5.459 1.00 98.44 80 TYR A N 1
ATOM 616 C CA . TYR A 1 80 ? 3.778 -7.845 -4.881 1.00 98.44 80 TYR A CA 1
ATOM 617 C C . TYR A 1 80 ? 3.893 -8.248 -3.410 1.00 98.44 80 TYR A C 1
ATOM 619 O O . TYR A 1 80 ? 4.620 -9.184 -3.054 1.00 98.44 80 TYR A O 1
ATOM 627 N N . LEU A 1 81 ? 3.170 -7.540 -2.540 1.00 98.56 81 LEU A N 1
ATOM 628 C CA . LEU A 1 81 ? 3.067 -7.890 -1.123 1.00 98.56 81 LEU A CA 1
ATOM 629 C C . LEU A 1 81 ? 2.011 -8.981 -0.953 1.00 98.56 81 LEU A C 1
ATOM 631 O O . LEU A 1 81 ? 2.255 -9.993 -0.298 1.00 98.56 81 LEU A O 1
ATOM 635 N N . GLY A 1 82 ? 0.856 -8.793 -1.583 1.00 98.56 82 GLY A N 1
ATOM 636 C CA . GLY A 1 82 ? -0.286 -9.687 -1.481 1.00 98.56 82 GLY A CA 1
ATOM 637 C C . GLY A 1 82 ? -1.600 -8.924 -1.455 1.00 98.56 82 GLY A C 1
ATOM 638 O O . GLY A 1 82 ? -1.635 -7.729 -1.729 1.00 98.56 82 GLY A O 1
ATOM 639 N N . PHE A 1 83 ? -2.673 -9.614 -1.093 1.00 98.88 83 PHE A N 1
ATOM 640 C CA . PHE A 1 83 ? -4.010 -9.038 -1.023 1.00 98.88 83 PHE A CA 1
ATOM 641 C C . PHE A 1 83 ? -4.390 -8.773 0.425 1.00 98.88 83 PHE A C 1
ATOM 643 O O . PHE A 1 83 ? -4.113 -9.602 1.298 1.00 98.88 83 PHE A O 1
ATOM 650 N N . VAL A 1 84 ? -5.052 -7.645 0.669 1.00 98.88 84 VAL A N 1
ATOM 651 C CA . VAL A 1 84 ? -5.588 -7.286 1.982 1.00 98.88 84 VAL A CA 1
ATOM 652 C C . VAL A 1 84 ? -7.093 -7.094 1.921 1.00 98.88 84 VAL A C 1
ATOM 654 O O . VAL A 1 84 ? -7.602 -6.490 0.984 1.00 98.88 84 VAL A O 1
ATOM 657 N N . GLU A 1 85 ? -7.782 -7.599 2.936 1.00 98.88 85 GLU A N 1
ATOM 658 C CA . GLU A 1 85 ? -9.180 -7.293 3.229 1.00 98.88 85 GLU A CA 1
ATOM 659 C C . GLU A 1 85 ? -9.232 -6.090 4.171 1.00 98.88 85 GLU A C 1
ATOM 661 O O . GLU A 1 85 ? -8.579 -6.095 5.222 1.00 98.88 85 GLU A O 1
ATOM 666 N N . PHE A 1 86 ? -10.001 -5.066 3.816 1.00 98.75 86 PHE A N 1
ATOM 667 C CA . PHE A 1 86 ? -10.215 -3.905 4.675 1.00 98.75 86 PHE A CA 1
ATOM 668 C C . PHE A 1 86 ? -11.251 -4.208 5.756 1.00 98.75 86 PHE A C 1
ATOM 670 O O . PHE A 1 86 ? -12.361 -4.639 5.466 1.00 98.75 86 PHE A O 1
ATOM 677 N N . LEU A 1 87 ? -10.909 -3.954 7.021 1.00 98.69 87 LEU A N 1
ATOM 678 C CA . LEU A 1 87 ? -11.778 -4.277 8.162 1.00 98.69 87 LEU A CA 1
ATOM 679 C C . LEU A 1 87 ? -12.817 -3.183 8.449 1.00 98.69 87 LEU A C 1
ATOM 681 O O . LEU A 1 87 ? -13.739 -3.382 9.237 1.00 98.69 87 LEU A O 1
ATOM 685 N N . GLN A 1 88 ? -12.675 -2.030 7.799 1.00 98.12 88 GLN A N 1
ATOM 686 C CA . GLN A 1 88 ? -13.579 -0.891 7.888 1.00 98.12 88 GLN A CA 1
ATOM 687 C C . GLN A 1 88 ? -13.591 -0.112 6.575 1.00 98.12 88 GLN A C 1
ATOM 689 O O . GLN A 1 88 ? -12.603 -0.103 5.841 1.00 98.12 88 GLN A O 1
ATOM 694 N N . GLY A 1 89 ? -14.704 0.570 6.302 1.00 97.50 89 GLY A N 1
ATOM 695 C CA . GLY A 1 89 ? -14.783 1.513 5.192 1.00 97.50 89 GLY A CA 1
ATOM 696 C C . GLY A 1 89 ? -14.014 2.803 5.479 1.00 97.50 89 GLY A C 1
ATOM 697 O O . GLY A 1 89 ? -13.735 3.145 6.630 1.00 97.50 89 GLY A O 1
ATOM 698 N N . GLY A 1 90 ? -13.686 3.544 4.426 1.00 97.25 90 GLY A N 1
ATOM 699 C CA . GLY A 1 90 ? -12.929 4.784 4.540 1.00 97.25 90 GLY A CA 1
ATOM 700 C C . GLY A 1 90 ? -12.487 5.340 3.194 1.00 97.25 90 GLY A C 1
ATOM 701 O O . GLY A 1 90 ? -12.948 4.905 2.142 1.00 97.25 90 GLY A O 1
ATOM 702 N N . VAL A 1 91 ? -11.584 6.318 3.238 1.00 97.56 91 VAL A N 1
ATOM 703 C CA . VAL A 1 91 ? -10.978 6.919 2.047 1.00 97.56 91 VAL A CA 1
ATOM 704 C C . VAL A 1 91 ? -9.467 6.769 2.140 1.00 97.56 91 VAL A C 1
ATOM 706 O O . VAL A 1 91 ? -8.847 7.262 3.081 1.00 97.56 91 VAL A O 1
ATOM 709 N N . LEU A 1 92 ? -8.875 6.106 1.151 1.00 97.38 92 LEU A N 1
ATOM 710 C CA . LEU A 1 92 ? -7.435 6.097 0.926 1.00 97.38 92 LEU A CA 1
ATOM 711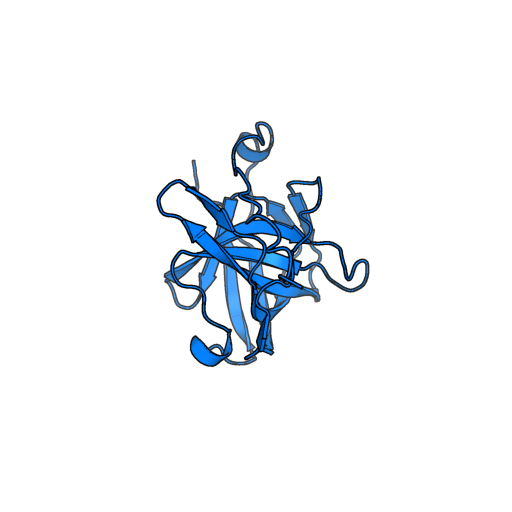 C C . LEU A 1 92 ? -7.047 7.272 0.034 1.00 97.38 92 LEU A C 1
ATOM 713 O O . LEU A 1 92 ? -7.769 7.611 -0.905 1.00 97.38 92 LEU A O 1
ATOM 717 N N . ALA A 1 93 ? -5.889 7.868 0.298 1.00 95.94 93 ALA A N 1
ATOM 718 C CA . ALA A 1 93 ? -5.379 9.015 -0.437 1.00 95.94 93 ALA A CA 1
ATOM 719 C C . ALA A 1 93 ? -3.888 8.846 -0.743 1.00 95.94 93 ALA A C 1
ATOM 721 O O . ALA A 1 93 ? -3.150 8.224 0.025 1.00 95.94 93 ALA A O 1
ATOM 722 N N . LYS A 1 94 ? -3.416 9.421 -1.854 1.00 95.12 94 LYS A N 1
ATOM 723 C CA . LYS A 1 94 ? -1.969 9.558 -2.087 1.00 95.12 94 LYS A CA 1
ATOM 724 C C . LYS A 1 94 ? -1.339 10.281 -0.895 1.00 95.12 94 LYS A C 1
ATOM 726 O O . LYS A 1 94 ? -1.857 11.304 -0.464 1.00 95.12 94 LYS A O 1
ATOM 731 N N . GLY A 1 95 ? -0.249 9.738 -0.360 1.00 94.31 95 GLY A N 1
ATOM 732 C CA . GLY A 1 95 ? 0.380 10.200 0.883 1.00 94.31 95 GLY A CA 1
ATOM 733 C C . GLY A 1 95 ? 0.027 9.368 2.123 1.00 94.31 95 GLY A C 1
ATOM 734 O O . GLY A 1 95 ? 0.751 9.433 3.117 1.00 94.31 95 GLY A O 1
ATOM 735 N N . THR A 1 96 ? -1.015 8.528 2.074 1.00 97.00 96 THR A N 1
ATOM 736 C CA . THR A 1 96 ? -1.312 7.566 3.145 1.00 97.00 96 THR A CA 1
ATOM 737 C C . THR A 1 96 ? -0.133 6.611 3.350 1.00 97.00 96 THR A C 1
ATOM 739 O O . THR A 1 96 ? 0.386 6.036 2.399 1.00 97.00 96 THR A O 1
ATOM 742 N N . ARG A 1 97 ? 0.289 6.404 4.597 1.00 98.06 97 ARG A N 1
ATOM 743 C CA . ARG A 1 97 ? 1.347 5.458 4.966 1.00 98.06 97 ARG A CA 1
ATOM 744 C C . ARG A 1 97 ? 0.774 4.075 5.232 1.00 98.06 97 ARG A C 1
ATOM 746 O O . ARG A 1 97 ? -0.272 3.951 5.866 1.00 98.06 97 ARG A O 1
ATOM 753 N N . LEU A 1 98 ? 1.502 3.050 4.794 1.00 98.62 98 LEU A N 1
ATOM 754 C CA . LEU A 1 98 ? 1.265 1.660 5.174 1.00 98.62 98 LEU A CA 1
ATOM 755 C C . LEU A 1 98 ? 2.112 1.330 6.405 1.00 98.62 98 LEU A C 1
ATOM 757 O O . LEU A 1 98 ? 3.334 1.474 6.384 1.00 98.62 98 LEU A O 1
ATOM 761 N N . GLY A 1 99 ? 1.471 0.876 7.472 1.00 98.31 99 GLY A N 1
ATOM 762 C CA . GLY A 1 99 ? 2.090 0.398 8.700 1.00 98.31 99 GLY A CA 1
ATOM 763 C C . GLY A 1 99 ? 1.941 -1.111 8.861 1.00 98.31 99 GLY A C 1
ATOM 764 O O . GLY A 1 99 ? 0.894 -1.677 8.553 1.00 98.31 99 GLY A O 1
ATOM 765 N N . PHE A 1 100 ? 2.977 -1.756 9.387 1.00 97.88 100 PHE A N 1
ATOM 766 C CA . PHE A 1 100 ? 3.001 -3.187 9.689 1.00 97.88 100 PHE A CA 1
ATOM 767 C C . PHE A 1 100 ? 3.979 -3.437 10.833 1.00 97.88 100 PHE A C 1
ATOM 769 O O . PHE A 1 100 ? 5.083 -2.902 10.801 1.00 97.88 100 PHE A O 1
ATOM 776 N N . GLN A 1 101 ? 3.595 -4.222 11.845 1.00 94.88 101 GLN A N 1
ATOM 777 C CA . GLN A 1 101 ? 4.461 -4.557 12.993 1.00 94.88 101 GLN A CA 1
ATOM 778 C C . GLN A 1 101 ? 5.151 -3.332 13.640 1.00 94.88 101 GLN A C 1
ATOM 780 O O . GLN A 1 101 ? 6.339 -3.354 13.945 1.00 94.88 101 GLN A O 1
ATOM 785 N N . GLY A 1 102 ? 4.424 -2.223 13.800 1.00 92.81 102 GLY A N 1
ATOM 786 C CA . GLY A 1 102 ? 4.953 -1.001 14.421 1.00 92.81 102 GLY A CA 1
ATOM 787 C C . GLY A 1 102 ? 5.913 -0.173 13.554 1.00 92.81 102 GLY A C 1
ATOM 788 O O . GLY A 1 102 ? 6.335 0.894 13.992 1.00 92.81 102 GLY A O 1
ATOM 789 N N . ARG A 1 103 ? 6.225 -0.597 12.320 1.00 95.19 103 ARG A N 1
ATOM 790 C CA . ARG A 1 103 ? 7.037 0.174 11.362 1.00 95.19 103 ARG A CA 1
ATOM 791 C C . ARG A 1 103 ? 6.206 0.709 10.200 1.00 95.19 103 ARG A C 1
ATOM 793 O O . ARG A 1 103 ? 5.203 0.114 9.809 1.00 95.19 103 ARG A O 1
ATOM 800 N N . THR A 1 104 ? 6.660 1.817 9.616 1.00 97.44 104 THR A N 1
ATOM 801 C CA . THR A 1 104 ? 6.152 2.298 8.323 1.00 97.44 104 THR A CA 1
ATOM 802 C C . THR A 1 104 ? 6.842 1.523 7.206 1.00 97.44 104 THR A C 1
ATOM 804 O O . THR A 1 104 ? 8.066 1.471 7.147 1.00 97.44 104 THR A O 1
ATOM 807 N N . MET A 1 105 ? 6.046 0.907 6.343 1.00 97.12 105 MET A N 1
ATOM 808 C CA . MET A 1 105 ? 6.484 0.096 5.209 1.00 97.12 105 MET A CA 1
ATOM 809 C C . MET A 1 105 ? 6.717 0.926 3.943 1.00 97.12 105 MET A C 1
ATOM 811 O O . MET A 1 105 ? 7.611 0.625 3.155 1.00 97.12 105 MET A O 1
ATOM 815 N N . GLY A 1 106 ? 5.930 1.987 3.768 1.00 97.62 106 GLY A N 1
ATOM 816 C CA . GLY A 1 106 ? 6.024 2.894 2.631 1.00 97.62 106 GLY A CA 1
ATOM 817 C C . GLY A 1 106 ? 4.821 3.828 2.546 1.00 97.62 106 GLY A C 1
ATOM 818 O O . GLY A 1 106 ? 4.010 3.904 3.475 1.00 97.62 106 GLY A O 1
ATOM 819 N N . THR A 1 107 ? 4.705 4.518 1.416 1.00 97.75 107 THR A N 1
ATOM 820 C CA . THR A 1 107 ? 3.675 5.540 1.173 1.00 97.75 107 THR A CA 1
ATOM 821 C C . THR A 1 107 ? 2.853 5.193 -0.060 1.00 97.75 107 THR A C 1
ATOM 823 O O . THR A 1 107 ? 3.420 4.871 -1.092 1.00 97.75 107 THR A O 1
ATOM 826 N N . LEU A 1 108 ? 1.530 5.295 0.007 1.00 97.56 108 LEU A N 1
ATOM 827 C CA . LEU A 1 108 ? 0.640 5.167 -1.143 1.00 97.56 108 LEU A CA 1
ATOM 828 C C . LEU A 1 108 ? 0.901 6.308 -2.126 1.00 97.56 108 LEU A C 1
ATOM 830 O O . LEU A 1 108 ? 0.734 7.479 -1.783 1.00 97.56 108 LEU A O 1
ATOM 834 N N . VAL A 1 109 ? 1.295 5.971 -3.351 1.00 96.50 109 VAL A N 1
ATOM 835 C CA . VAL A 1 109 ? 1.662 6.952 -4.389 1.00 96.50 109 VAL A CA 1
ATOM 836 C C . VAL A 1 109 ? 0.724 6.943 -5.585 1.00 96.50 109 VAL A C 1
ATOM 838 O O . VAL A 1 109 ? 0.581 7.962 -6.261 1.00 96.50 109 VAL A O 1
ATOM 841 N N . ALA A 1 110 ? 0.048 5.824 -5.834 1.00 96.50 110 ALA A N 1
ATOM 842 C CA . ALA A 1 110 ? -0.917 5.693 -6.912 1.00 96.50 110 ALA A CA 1
ATOM 843 C C . ALA A 1 110 ? -1.858 4.508 -6.681 1.00 96.50 110 ALA A C 1
ATOM 845 O O . ALA A 1 110 ? -1.569 3.594 -5.911 1.00 96.50 110 ALA A O 1
ATOM 846 N N . PHE A 1 111 ? -2.972 4.543 -7.399 1.00 97.56 111 PHE A N 1
ATOM 847 C CA . PHE A 1 111 ? -3.814 3.383 -7.651 1.00 97.56 111 PHE A CA 1
ATOM 848 C C . PHE A 1 111 ? -3.598 2.964 -9.102 1.00 97.56 111 PHE A C 1
ATOM 850 O O . PHE A 1 111 ? -3.382 3.833 -9.943 1.00 97.56 111 PHE A O 1
ATOM 857 N N . ASP A 1 112 ? -3.680 1.679 -9.406 1.00 97.06 112 ASP A N 1
ATOM 858 C CA . ASP A 1 112 ? -3.783 1.165 -10.771 1.00 97.06 112 ASP A CA 1
ATOM 859 C C . ASP A 1 112 ? -5.084 0.358 -10.889 1.00 97.06 112 ASP A C 1
ATOM 861 O O . ASP A 1 112 ? -5.456 -0.409 -9.999 1.00 97.06 112 ASP A O 1
ATOM 865 N N . GLU A 1 113 ? -5.821 0.620 -11.966 1.00 96.75 113 GLU A N 1
ATOM 866 C CA . GLU A 1 113 ? -7.193 0.137 -12.172 1.00 96.75 113 GLU A CA 1
ATOM 867 C C . GLU A 1 113 ? -7.259 -1.005 -13.186 1.00 96.75 113 GLU A C 1
ATOM 869 O O . GLU A 1 113 ? -8.342 -1.342 -13.658 1.00 96.75 113 GLU A O 1
ATOM 874 N N . THR A 1 114 ? -6.120 -1.630 -13.514 1.00 95.62 114 THR A N 1
ATOM 875 C CA . THR A 1 114 ? -6.048 -2.699 -14.524 1.00 95.62 114 THR A CA 1
ATOM 876 C C . THR A 1 114 ? -7.030 -3.844 -14.239 1.00 95.62 114 THR A C 1
ATOM 878 O O . THR A 1 114 ? -7.529 -4.473 -15.170 1.00 95.62 114 THR A O 1
ATOM 881 N N . HIS A 1 115 ? -7.322 -4.112 -12.962 1.00 95.50 115 HIS A N 1
ATOM 882 C CA . HIS A 1 115 ? -8.220 -5.184 -12.523 1.00 95.50 115 HIS A CA 1
ATOM 883 C C . HIS A 1 115 ? -9.581 -4.693 -12.008 1.00 95.50 115 HIS A C 1
ATOM 885 O O . HIS A 1 115 ? -10.365 -5.492 -11.490 1.00 95.50 115 HIS A O 1
ATOM 891 N N . ALA A 1 116 ? -9.908 -3.409 -12.175 1.00 93.56 116 ALA A N 1
ATOM 892 C CA . ALA A 1 116 ? -11.229 -2.907 -11.822 1.00 93.56 116 ALA A CA 1
ATOM 893 C C . ALA A 1 116 ? -12.325 -3.605 -12.666 1.00 93.56 116 ALA A C 1
ATOM 895 O O . ALA A 1 116 ? -12.112 -3.867 -13.852 1.00 93.56 116 ALA A O 1
ATOM 896 N N . PRO A 1 117 ? -13.504 -3.919 -12.090 1.00 95.25 117 PRO A N 1
ATOM 897 C CA . PRO A 1 117 ? -13.960 -3.574 -10.740 1.00 95.25 117 PRO A CA 1
ATOM 898 C C . PRO A 1 117 ? -13.619 -4.616 -9.660 1.00 95.25 117 PRO A C 1
ATOM 900 O O . PRO A 1 117 ? -14.082 -4.465 -8.537 1.00 95.25 117 PRO A O 1
ATOM 903 N N . ASN A 1 118 ? -12.873 -5.680 -9.977 1.00 97.75 118 ASN A N 1
ATOM 904 C CA . ASN A 1 118 ? -12.574 -6.746 -9.015 1.00 97.75 118 ASN A CA 1
ATOM 905 C C . ASN A 1 118 ? -11.741 -6.200 -7.851 1.00 97.75 118 ASN A C 1
ATOM 907 O O . ASN A 1 118 ? -12.168 -6.218 -6.699 1.00 97.75 118 ASN A O 1
ATOM 911 N N . HIS A 1 119 ? -10.577 -5.641 -8.172 1.00 98.06 119 HIS A N 1
ATOM 912 C CA . HIS A 1 119 ? -9.708 -5.037 -7.180 1.00 98.06 119 HIS A CA 1
ATOM 913 C C . HIS A 1 119 ? -8.870 -3.910 -7.767 1.00 98.06 119 HIS A C 1
ATOM 915 O O . HIS A 1 119 ? -8.665 -3.814 -8.978 1.00 98.06 119 HIS A O 1
ATOM 921 N N . LEU A 1 120 ? -8.365 -3.060 -6.878 1.00 98.06 120 LEU A N 1
ATOM 922 C CA . LEU A 1 120 ? -7.363 -2.057 -7.202 1.00 98.06 120 LEU A CA 1
ATOM 923 C C . LEU A 1 120 ? -5.973 -2.585 -6.867 1.00 98.06 120 LEU A C 1
ATOM 925 O O . LEU A 1 120 ? -5.779 -3.246 -5.845 1.00 98.06 120 LEU A O 1
ATOM 929 N N . ASN A 1 121 ? -5.002 -2.195 -7.683 1.00 98.31 121 ASN A N 1
ATOM 930 C CA . ASN A 1 121 ? -3.602 -2.216 -7.298 1.00 98.31 121 ASN A CA 1
ATOM 931 C C . ASN A 1 121 ? -3.315 -0.950 -6.487 1.00 98.31 121 ASN A C 1
ATOM 933 O O . ASN A 1 121 ? -3.358 0.163 -7.015 1.00 98.31 121 ASN A O 1
ATOM 937 N N . ILE A 1 122 ? -3.031 -1.101 -5.199 1.00 98.50 122 ILE A N 1
ATOM 938 C CA . ILE A 1 122 ? -2.633 -0.006 -4.316 1.00 98.50 122 ILE A CA 1
ATOM 939 C C . ILE A 1 122 ? -1.106 0.034 -4.294 1.00 98.50 122 ILE A C 1
ATOM 941 O O . ILE A 1 122 ? -0.448 -0.836 -3.714 1.00 98.50 122 ILE A O 1
ATOM 945 N N . LEU A 1 123 ? -0.541 1.048 -4.950 1.00 98.44 123 LEU A N 1
ATOM 946 C CA . LEU A 1 123 ? 0.896 1.159 -5.170 1.00 98.44 123 LEU A CA 1
ATOM 947 C C . LEU A 1 123 ? 1.548 1.918 -4.018 1.00 98.44 123 LEU A C 1
ATOM 949 O O . LEU A 1 123 ? 1.293 3.107 -3.804 1.00 98.44 123 LEU A O 1
ATOM 953 N N . ILE A 1 124 ? 2.411 1.218 -3.291 1.00 98.44 124 ILE A N 1
ATOM 954 C CA . ILE A 1 124 ? 3.155 1.730 -2.147 1.00 98.44 124 ILE A CA 1
ATOM 955 C C . ILE A 1 124 ? 4.610 1.975 -2.576 1.00 98.44 124 ILE A C 1
ATOM 957 O O . ILE A 1 124 ? 5.290 1.079 -3.058 1.00 98.44 124 ILE A O 1
ATOM 961 N N . SER A 1 125 ? 5.117 3.190 -2.413 1.00 98.00 125 SER A N 1
ATOM 962 C CA . SER A 1 125 ? 6.516 3.525 -2.676 1.00 98.00 125 SER A CA 1
ATOM 963 C C . SER A 1 125 ? 7.393 3.247 -1.460 1.00 98.00 125 SER A C 1
ATOM 965 O O . SER A 1 125 ? 7.027 3.583 -0.327 1.00 98.00 125 SER A O 1
ATOM 967 N N . THR A 1 126 ? 8.561 2.657 -1.709 1.00 97.69 126 THR A N 1
ATOM 968 C CA . THR A 1 126 ? 9.629 2.444 -0.727 1.00 97.69 126 THR A CA 1
ATOM 969 C C . THR A 1 126 ? 10.999 2.427 -1.414 1.00 97.69 126 THR A C 1
ATOM 971 O O . THR A 1 126 ? 11.092 2.136 -2.607 1.00 97.69 126 THR A O 1
ATOM 974 N N . LEU A 1 127 ? 12.070 2.736 -0.677 1.00 96.81 127 LEU A N 1
ATOM 975 C CA . LEU A 1 127 ? 13.441 2.722 -1.213 1.00 96.81 127 LEU A CA 1
ATOM 976 C C . LEU A 1 127 ? 13.960 1.293 -1.450 1.00 96.81 127 LEU A C 1
ATOM 978 O O . LEU A 1 127 ? 14.749 1.058 -2.365 1.00 96.81 127 LEU A O 1
ATOM 982 N N . GLU A 1 128 ? 13.497 0.335 -0.643 1.00 96.31 128 GLU A N 1
ATOM 983 C CA . GLU A 1 128 ? 13.967 -1.054 -0.650 1.00 96.31 128 GLU A CA 1
ATOM 984 C C . GLU A 1 128 ? 12.797 -2.032 -0.836 1.00 96.31 128 GLU A C 1
ATOM 986 O O . GLU A 1 128 ? 12.367 -2.692 0.119 1.00 96.31 128 GLU A O 1
ATOM 991 N N . PRO A 1 129 ? 12.228 -2.125 -2.051 1.00 97.56 129 PRO A N 1
ATOM 992 C CA . PRO A 1 129 ? 11.067 -2.965 -2.284 1.00 97.56 129 PRO A CA 1
ATOM 993 C C . PRO A 1 129 ? 11.421 -4.450 -2.139 1.00 97.56 129 PRO A C 1
ATOM 995 O O . PRO A 1 129 ? 12.440 -4.940 -2.628 1.00 97.56 129 PRO A O 1
ATOM 998 N N . LYS A 1 130 ? 10.548 -5.177 -1.443 1.00 97.88 130 LYS A N 1
ATOM 999 C CA . LYS A 1 130 ? 10.609 -6.626 -1.239 1.00 97.88 130 LYS A CA 1
ATOM 1000 C C . LYS A 1 130 ? 9.203 -7.197 -1.379 1.00 97.88 130 LYS A C 1
ATOM 1002 O O . LYS A 1 130 ? 8.231 -6.540 -1.020 1.00 97.88 130 LYS A O 1
ATOM 1007 N N . THR A 1 131 ? 9.094 -8.423 -1.877 1.00 98.50 131 THR A N 1
ATOM 1008 C CA . THR A 1 131 ? 7.809 -9.132 -1.941 1.00 98.50 131 THR A CA 1
ATOM 1009 C C . THR A 1 131 ? 7.309 -9.470 -0.538 1.00 98.50 131 THR A C 1
ATOM 1011 O O . THR A 1 131 ? 8.098 -9.521 0.410 1.00 98.50 131 THR A O 1
ATOM 1014 N N . 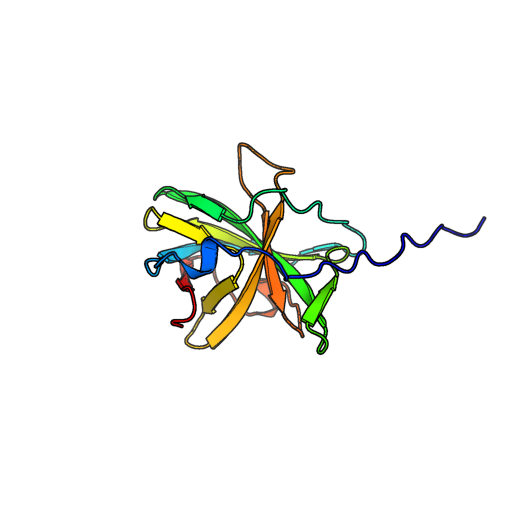GLY A 1 132 ? 6.012 -9.736 -0.387 1.00 98.19 132 GLY A N 1
ATOM 1015 C CA . GLY A 1 132 ? 5.420 -10.009 0.927 1.00 98.19 132 GLY A CA 1
ATOM 1016 C C . GLY A 1 132 ? 6.072 -11.197 1.632 1.00 98.19 132 GLY A C 1
ATOM 1017 O O . GLY A 1 132 ? 6.358 -11.134 2.826 1.00 98.19 132 GLY A O 1
ATOM 1018 N N . ARG A 1 133 ? 6.428 -12.240 0.873 1.00 97.25 133 ARG A N 1
ATOM 1019 C CA . ARG A 1 133 ? 7.161 -13.395 1.409 1.00 97.25 133 ARG A CA 1
ATOM 1020 C C . ARG A 1 133 ? 8.580 -13.050 1.869 1.00 97.25 133 ARG A C 1
ATOM 1022 O O . ARG A 1 133 ? 9.008 -13.559 2.892 1.00 97.25 133 ARG A O 1
ATOM 1029 N N . LYS A 1 134 ? 9.301 -12.174 1.154 1.00 97.94 134 LYS A N 1
ATOM 1030 C CA . LYS A 1 134 ? 10.635 -11.681 1.568 1.00 97.94 134 LYS A CA 1
ATOM 1031 C C . LYS A 1 134 ? 10.568 -10.751 2.796 1.00 97.94 134 LYS A C 1
ATOM 1033 O O . LYS A 1 134 ? 11.608 -10.388 3.338 1.00 97.94 134 LYS A O 1
ATOM 1038 N N . LEU A 1 135 ? 9.368 -10.322 3.189 1.00 97.25 135 LEU A N 1
ATOM 1039 C CA . LEU A 1 135 ? 9.097 -9.487 4.360 1.00 97.25 135 LEU A CA 1
ATOM 1040 C C . LEU A 1 135 ? 8.533 -10.277 5.547 1.00 97.25 135 LEU A C 1
ATOM 1042 O O . LEU A 1 135 ? 8.131 -9.653 6.530 1.00 97.25 135 LEU A O 1
ATOM 1046 N N . ASP A 1 136 ? 8.471 -11.608 5.442 1.00 96.88 136 ASP A N 1
ATOM 1047 C CA . ASP A 1 136 ? 7.899 -12.506 6.451 1.00 96.88 136 ASP A CA 1
ATOM 1048 C C . ASP A 1 136 ? 6.451 -12.144 6.834 1.00 96.88 136 ASP A C 1
ATOM 1050 O O . ASP A 1 136 ? 6.012 -12.311 7.976 1.00 96.88 136 ASP A O 1
ATOM 1054 N N . ILE A 1 137 ? 5.683 -11.629 5.866 1.00 98.19 137 ILE A N 1
ATOM 1055 C CA . ILE A 1 137 ? 4.251 -11.392 6.043 1.00 98.19 137 ILE A CA 1
ATOM 1056 C C . ILE A 1 137 ? 3.541 -12.746 6.045 1.00 98.19 137 ILE A C 1
ATOM 1058 O O . ILE A 1 137 ? 3.722 -13.563 5.143 1.00 98.19 137 ILE A O 1
ATOM 1062 N N . ASN A 1 138 ? 2.698 -12.964 7.049 1.00 98.00 138 ASN A N 1
ATOM 1063 C CA . ASN A 1 138 ? 1.854 -14.149 7.149 1.00 98.00 138 ASN A CA 1
ATOM 1064 C C . ASN A 1 138 ? 0.412 -13.818 6.752 1.00 98.00 138 ASN A C 1
ATOM 1066 O O . ASN A 1 138 ? -0.053 -12.691 6.938 1.00 98.00 138 ASN A O 1
ATOM 1070 N N . ILE A 1 139 ? -0.320 -14.817 6.254 1.00 98.50 139 ILE A N 1
ATOM 1071 C CA . ILE A 1 139 ? -1.777 -14.709 6.111 1.00 98.50 139 ILE A CA 1
ATOM 1072 C C . ILE A 1 139 ? -2.374 -14.406 7.489 1.00 98.50 139 ILE A C 1
ATOM 1074 O O . ILE A 1 139 ? -1.942 -14.947 8.506 1.00 98.50 139 ILE A O 1
ATOM 1078 N N . GLY A 1 140 ? -3.353 -13.510 7.523 1.00 98.50 140 GLY A N 1
ATOM 1079 C CA . GLY A 1 140 ? -3.985 -13.044 8.748 1.00 98.50 140 GLY A CA 1
ATOM 1080 C C . GLY A 1 140 ? -3.229 -11.920 9.458 1.00 98.50 140 GLY A C 1
ATOM 1081 O O . GLY A 1 140 ? -3.761 -11.358 10.415 1.00 98.50 140 GLY A O 1
ATOM 1082 N N . ALA A 1 141 ? -2.027 -11.553 9.003 1.00 98.56 141 ALA A N 1
ATOM 1083 C CA . ALA A 1 141 ? -1.284 -10.462 9.611 1.00 98.56 141 ALA A CA 1
ATOM 1084 C C . ALA A 1 141 ? -1.989 -9.116 9.376 1.00 98.56 141 ALA A C 1
ATOM 1086 O O . ALA A 1 141 ? -2.481 -8.836 8.279 1.00 98.56 141 ALA A O 1
ATOM 1087 N N . LEU A 1 142 ? -2.033 -8.290 10.422 1.00 98.69 142 LEU A N 1
ATOM 1088 C CA . LEU A 1 142 ? -2.663 -6.974 10.382 1.00 98.69 142 LEU A CA 1
ATOM 1089 C C . LEU A 1 142 ? -1.709 -5.930 9.809 1.00 98.69 142 LEU A C 1
ATOM 1091 O O . LEU A 1 142 ? -0.527 -5.879 10.163 1.00 98.69 142 LEU A O 1
ATOM 1095 N N . CYS A 1 143 ? -2.251 -5.059 8.972 1.00 98.69 143 CYS A N 1
ATOM 1096 C CA . CYS A 1 143 ? -1.609 -3.830 8.547 1.00 98.69 143 CYS A CA 1
ATOM 1097 C C . CYS A 1 143 ? -2.568 -2.658 8.734 1.00 98.69 143 CYS A C 1
ATOM 1099 O O . CYS A 1 143 ? -3.777 -2.828 8.893 1.00 98.69 143 CYS A O 1
ATOM 1101 N N . THR A 1 144 ? -2.013 -1.454 8.728 1.00 98.56 144 THR A N 1
ATOM 1102 C CA . THR A 1 144 ? -2.808 -0.250 8.913 1.00 98.56 144 THR A CA 1
ATOM 1103 C C . THR A 1 144 ? -2.412 0.823 7.922 1.00 98.56 144 THR A C 1
ATOM 1105 O O . THR A 1 144 ? -1.235 1.119 7.746 1.00 98.56 144 THR A O 1
ATOM 1108 N N . PHE A 1 145 ? -3.410 1.480 7.359 1.00 98.44 145 PHE A N 1
ATOM 1109 C CA . PHE A 1 145 ? -3.283 2.694 6.582 1.00 98.44 145 PHE A CA 1
ATOM 1110 C C . PHE A 1 145 ? -3.546 3.909 7.471 1.00 98.44 145 PHE A C 1
ATOM 1112 O O . PHE A 1 145 ? -4.544 3.972 8.192 1.00 98.44 145 PHE A O 1
ATOM 1119 N N . PHE A 1 146 ? -2.644 4.885 7.440 1.00 97.06 146 PHE A N 1
ATOM 1120 C CA . PHE A 1 146 ? -2.805 6.135 8.179 1.00 97.06 146 PHE A CA 1
ATOM 1121 C C . PHE A 1 146 ? -2.205 7.298 7.399 1.00 97.06 146 PHE A C 1
ATOM 1123 O O . PHE A 1 146 ? -1.103 7.203 6.862 1.00 97.06 146 PHE A O 1
ATOM 1130 N N . TYR A 1 147 ? -2.933 8.404 7.318 1.00 94.69 147 TYR A N 1
ATOM 1131 C CA . TYR A 1 147 ? -2.385 9.626 6.747 1.00 94.69 147 TYR A CA 1
ATOM 1132 C C . TYR A 1 147 ? -1.523 10.317 7.815 1.00 94.69 147 TYR A C 1
ATOM 1134 O O . TYR A 1 147 ? -1.977 10.420 8.958 1.00 94.69 147 TYR A O 1
ATOM 1142 N N . PRO A 1 148 ? -0.273 10.718 7.517 1.00 86.62 148 PRO A N 1
ATOM 1143 C CA . PRO A 1 148 ? 0.538 11.447 8.484 1.00 86.62 148 PRO A CA 1
ATOM 1144 C C . PRO A 1 148 ? -0.175 12.754 8.841 1.00 86.62 148 PRO A C 1
ATOM 1146 O O . PRO A 1 148 ? -0.602 13.482 7.948 1.00 86.62 148 PRO A O 1
ATOM 1149 N N . SER A 1 149 ? -0.340 13.023 10.136 1.00 69.94 149 SER A N 1
ATOM 1150 C CA . SER A 1 149 ? -0.865 14.302 10.612 1.00 69.94 149 SER A CA 1
ATOM 1151 C C . SER A 1 149 ? -0.032 15.442 10.020 1.00 69.94 149 SER A C 1
ATOM 1153 O O . SER A 1 149 ? 1.197 15.320 9.975 1.00 69.94 149 SER A O 1
ATOM 1155 N N . ASN A 1 150 ? -0.696 16.510 9.570 1.00 52.19 150 ASN A N 1
ATOM 1156 C CA . ASN A 1 150 ? -0.027 17.782 9.285 1.00 52.19 150 ASN A CA 1
ATOM 1157 C C . ASN A 1 150 ? 0.657 18.327 10.544 1.00 52.19 150 ASN A C 1
ATOM 1159 O O . ASN A 1 150 ? 0.108 18.102 11.650 1.00 52.19 150 ASN A O 1
#

InterPro domains:
  IPR054210 Domain of unknown function DUF6917 [PF21891] (26-142)

pLDDT: mean 90.27, std 15.94, range [35.5, 98.88]

Radius of gyration: 14.89 Å; chains: 1; bounding box: 34×35×48 Å